Protein AF-A0AAF3F8F1-F1 (afdb_monomer)

Radius of gyration: 18.0 Å; Cα contacts (8 Å, |Δi|>4): 181; chains: 1; bounding box: 41×36×43 Å

Mean predicted aligned error: 8.94 Å

Nearest PDB structures (foldseek):
  3rjw-assembly1_A  TM=7.325E-01  e=6.033E-05  Homo sapiens
  7xuc-assembly1_B  TM=7.522E-01  e=8.946E-05  Homo sapiens
  3mo5-assembly3_C  TM=7.129E-01  e=6.415E-04  Homo sapiens
  2rfi-assembly3_B  TM=7.526E-01  e=2.386E-03  Homo sapiens
  1peg-assembly1_A  TM=6.687E-01  e=2.386E-03  Neurospora crassa

Structure (mmCIF, N/CA/C/O backbone):
data_AF-A0AAF3F8F1-F1
#
_entry.id   AF-A0AAF3F8F1-F1
#
loop_
_atom_site.group_PDB
_atom_site.id
_atom_site.type_symbol
_atom_site.label_atom_id
_atom_site.label_alt_id
_atom_site.label_comp_id
_atom_site.label_asym_id
_atom_site.label_entity_id
_atom_site.label_seq_id
_atom_site.pdbx_PDB_ins_code
_atom_site.Cartn_x
_atom_site.Cartn_y
_atom_site.Cartn_z
_atom_site.occupancy
_atom_site.B_iso_or_equiv
_atom_site.auth_seq_id
_atom_site.auth_comp_id
_atom_site.auth_asym_id
_atom_site.auth_atom_id
_atom_site.pdbx_PDB_model_num
ATOM 1 N N . MET A 1 1 ? -18.507 6.509 15.376 1.00 67.44 1 MET A N 1
ATOM 2 C CA . MET A 1 1 ? -17.237 6.345 14.633 1.00 67.44 1 MET A CA 1
ATOM 3 C C . MET A 1 1 ? -16.384 7.571 14.920 1.00 67.44 1 MET A C 1
ATOM 5 O O . MET A 1 1 ? -16.947 8.660 14.851 1.00 67.44 1 MET A O 1
ATOM 9 N N . PRO A 1 2 ? -15.108 7.429 15.323 1.00 72.50 2 PRO A N 1
ATOM 10 C CA . PRO A 1 2 ? -14.239 8.577 15.580 1.00 72.50 2 PRO A CA 1
ATOM 11 C C . PRO A 1 2 ? -14.180 9.491 14.356 1.00 72.50 2 PRO A C 1
ATOM 13 O O . PRO A 1 2 ? -14.241 9.014 13.222 1.00 72.50 2 PRO A O 1
ATOM 16 N N . ARG A 1 3 ? -14.075 10.802 14.577 1.00 87.88 3 ARG A N 1
ATOM 17 C CA . ARG A 1 3 ? -13.963 11.770 13.486 1.00 87.88 3 ARG A CA 1
ATOM 18 C C . ARG A 1 3 ? -12.513 11.770 13.008 1.00 87.88 3 ARG A C 1
ATOM 20 O O . ARG A 1 3 ? -11.642 12.292 13.689 1.00 87.88 3 ARG A O 1
ATOM 27 N N . PHE A 1 4 ? -12.256 11.160 11.859 1.00 87.50 4 PHE A N 1
ATOM 28 C CA . PHE A 1 4 ? -10.944 11.172 11.216 1.00 87.50 4 PHE A CA 1
ATOM 29 C C . PHE A 1 4 ? -11.071 11.636 9.769 1.00 87.50 4 PHE A C 1
ATOM 31 O O . PHE A 1 4 ? -12.128 11.518 9.146 1.00 87.50 4 PHE A O 1
ATOM 38 N N . LYS A 1 5 ? -9.976 12.163 9.223 1.00 91.06 5 LYS A N 1
ATOM 39 C CA . LYS A 1 5 ? -9.876 12.498 7.805 1.00 91.06 5 LYS A CA 1
ATOM 40 C C . LYS A 1 5 ? -9.358 11.278 7.054 1.00 91.06 5 LYS A C 1
ATOM 42 O O . LYS A 1 5 ? -8.274 10.789 7.356 1.00 91.06 5 LYS A O 1
ATOM 47 N N . TYR A 1 6 ? -10.122 10.791 6.080 1.00 90.06 6 TYR A N 1
ATOM 48 C CA . TYR A 1 6 ? -9.657 9.706 5.223 1.00 90.06 6 TYR A CA 1
ATOM 49 C C . TYR A 1 6 ? -8.547 10.215 4.299 1.00 90.06 6 TYR A C 1
ATOM 51 O O . TYR A 1 6 ? -8.734 11.192 3.571 1.00 90.06 6 TYR A O 1
ATOM 59 N N . ILE A 1 7 ? -7.393 9.557 4.349 1.00 92.81 7 ILE A N 1
ATOM 60 C CA . ILE A 1 7 ? -6.240 9.831 3.493 1.00 92.81 7 ILE A CA 1
ATOM 61 C C . ILE A 1 7 ? -5.815 8.540 2.800 1.00 92.81 7 ILE A C 1
ATOM 63 O O . I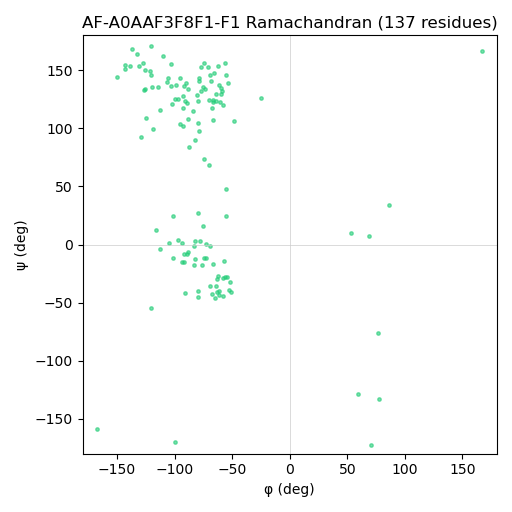LE A 1 7 ? -6.005 7.448 3.329 1.00 92.81 7 ILE A O 1
ATOM 67 N N . THR A 1 8 ? -5.257 8.670 1.600 1.00 89.38 8 THR A N 1
ATOM 68 C CA . THR A 1 8 ? -4.818 7.539 0.764 1.00 89.38 8 THR A CA 1
ATOM 69 C C . THR A 1 8 ? -3.305 7.471 0.595 1.00 89.38 8 THR A C 1
ATOM 71 O O . THR A 1 8 ? -2.811 6.541 -0.031 1.00 89.38 8 THR A O 1
ATOM 74 N N . LYS A 1 9 ? -2.577 8.453 1.137 1.00 89.69 9 LYS A N 1
ATOM 75 C CA . LYS A 1 9 ? -1.116 8.550 1.117 1.00 89.69 9 LYS A CA 1
ATOM 76 C C . LYS A 1 9 ? -0.632 9.136 2.437 1.00 89.69 9 LYS A C 1
ATOM 78 O O . LYS A 1 9 ? -1.345 9.934 3.051 1.00 89.69 9 LYS A O 1
ATOM 83 N N . ASN A 1 10 ? 0.582 8.768 2.831 1.00 89.88 10 ASN A N 1
ATOM 84 C CA . ASN A 1 10 ? 1.248 9.344 3.992 1.00 89.88 10 ASN A CA 1
ATOM 85 C C . ASN A 1 10 ? 1.429 10.864 3.841 1.00 89.88 10 ASN A C 1
ATOM 87 O O . ASN A 1 10 ? 1.826 11.364 2.785 1.00 89.88 10 ASN A O 1
ATOM 91 N N . ARG A 1 11 ? 1.121 11.607 4.908 1.00 90.38 11 ARG A N 1
ATOM 92 C CA . ARG A 1 11 ? 1.426 13.038 5.013 1.00 90.38 11 ARG A CA 1
ATOM 93 C C . ARG A 1 11 ? 2.721 13.176 5.793 1.00 90.38 11 ARG A C 1
ATOM 95 O O . ARG A 1 11 ? 2.834 12.666 6.899 1.00 90.38 11 ARG A O 1
ATOM 102 N N . HIS A 1 12 ? 3.694 13.857 5.215 1.00 87.06 12 HIS A N 1
ATOM 103 C CA . HIS A 1 12 ? 5.005 14.041 5.825 1.00 87.06 12 HIS A CA 1
ATOM 104 C C . HIS A 1 12 ? 5.132 15.471 6.347 1.00 87.06 12 HIS A C 1
ATOM 106 O O . HIS A 1 12 ? 4.661 16.400 5.685 1.00 87.06 12 HIS A O 1
ATOM 112 N N . SER A 1 13 ? 5.792 15.658 7.494 1.00 84.75 13 SER A N 1
ATOM 113 C CA . SER A 1 13 ? 6.227 16.996 7.911 1.00 84.75 13 SER A CA 1
ATOM 114 C C . SER A 1 13 ? 7.227 17.567 6.898 1.00 84.75 13 SER A C 1
ATOM 116 O O . SER A 1 13 ? 7.923 16.813 6.211 1.00 84.75 13 SER A O 1
ATOM 118 N N . GLU A 1 14 ? 7.325 18.894 6.786 1.00 83.19 14 GLU A N 1
ATOM 119 C CA . GLU A 1 14 ? 8.275 19.546 5.864 1.00 83.19 14 GLU A CA 1
ATOM 120 C C . GLU A 1 14 ? 9.706 19.035 6.062 1.00 83.19 14 GLU A C 1
ATOM 122 O O . GLU A 1 14 ? 10.458 18.783 5.120 1.00 83.19 14 GLU A O 1
ATOM 127 N N . ASP A 1 15 ? 10.049 18.822 7.321 1.00 79.62 15 ASP A N 1
ATOM 128 C CA . ASP A 1 15 ? 11.321 18.306 7.772 1.00 79.62 15 ASP A CA 1
ATOM 129 C C . ASP A 1 15 ? 11.545 16.841 7.372 1.00 79.62 15 ASP A C 1
ATOM 131 O O . ASP A 1 15 ? 12.617 16.496 6.865 1.00 79.62 15 ASP A O 1
ATOM 135 N N . ALA A 1 16 ? 10.529 15.981 7.492 1.00 79.44 16 ALA A N 1
ATOM 136 C CA . ALA A 1 16 ? 10.590 14.622 6.957 1.00 79.44 16 ALA A CA 1
ATOM 137 C C . ALA A 1 16 ? 10.768 14.622 5.426 1.00 79.44 16 ALA A C 1
ATOM 139 O O . ALA A 1 16 ? 11.584 13.861 4.902 1.00 79.44 16 ALA A O 1
ATOM 140 N N . VAL A 1 17 ? 10.087 15.520 4.702 1.00 81.12 17 VAL A N 1
ATOM 141 C CA . VAL A 1 17 ? 10.231 15.655 3.241 1.00 81.12 17 VAL A CA 1
ATOM 142 C C . VAL A 1 17 ? 11.658 16.042 2.849 1.00 81.12 17 VAL A C 1
ATOM 144 O O . VAL A 1 17 ? 12.202 15.460 1.907 1.00 81.12 17 VAL A O 1
ATOM 147 N N . LYS A 1 18 ? 12.289 16.991 3.557 1.00 79.44 18 LYS A N 1
ATOM 148 C CA . LYS A 1 18 ? 13.692 17.380 3.312 1.00 79.44 18 LYS A CA 1
ATOM 149 C C . LYS A 1 18 ? 14.635 16.181 3.451 1.00 79.44 18 LYS A C 1
ATOM 151 O O . LYS A 1 18 ? 15.478 15.972 2.586 1.00 79.44 18 LYS A O 1
ATOM 156 N N . THR A 1 19 ? 14.455 15.357 4.485 1.00 76.62 19 THR A N 1
ATOM 157 C CA . THR A 1 19 ? 15.259 14.138 4.681 1.00 76.62 19 THR A CA 1
ATOM 158 C C . THR A 1 19 ? 15.027 13.112 3.573 1.00 76.62 19 THR A C 1
ATOM 160 O O . THR A 1 19 ? 15.990 12.594 3.017 1.00 76.62 19 THR A O 1
ATOM 163 N N . LEU A 1 20 ? 13.770 12.843 3.209 1.00 73.50 20 LEU A N 1
ATOM 164 C CA . LEU A 1 20 ? 13.433 11.848 2.184 1.00 73.50 20 LEU A CA 1
ATOM 165 C C . LEU A 1 20 ? 13.967 12.226 0.796 1.00 73.50 20 LEU A C 1
AT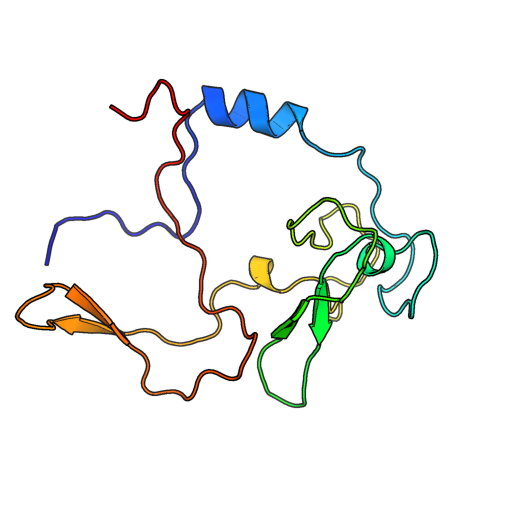OM 167 O O . LEU A 1 20 ? 14.407 11.356 0.049 1.00 73.50 20 LEU A O 1
ATOM 171 N N . LYS A 1 21 ? 13.979 13.520 0.452 1.00 68.56 21 LYS A N 1
ATOM 172 C CA . LYS A 1 21 ? 14.540 13.996 -0.822 1.00 68.56 21 LYS A CA 1
ATOM 173 C C . LYS A 1 21 ? 16.041 13.719 -0.951 1.00 68.56 21 LYS A C 1
ATOM 175 O O . LYS A 1 21 ? 16.489 13.476 -2.065 1.00 68.56 21 LYS A O 1
ATOM 180 N N . ASN A 1 22 ? 16.773 13.691 0.162 1.00 62.81 22 ASN A N 1
ATOM 181 C CA . ASN A 1 22 ? 18.213 13.415 0.186 1.00 62.81 22 ASN A CA 1
ATOM 182 C C . ASN A 1 22 ? 18.543 11.913 0.146 1.00 62.81 22 ASN A C 1
ATOM 184 O O . ASN A 1 22 ? 19.698 11.555 -0.050 1.00 62.81 22 ASN A O 1
ATOM 188 N N . ILE A 1 23 ? 17.548 11.038 0.344 1.00 59.97 23 ILE A N 1
ATOM 189 C CA . ILE A 1 23 ? 17.718 9.576 0.351 1.00 59.97 23 ILE A CA 1
ATOM 190 C C . ILE A 1 23 ? 17.484 8.971 -1.032 1.00 59.97 23 ILE A C 1
ATOM 192 O O . ILE A 1 23 ? 17.762 7.787 -1.181 1.00 59.97 23 ILE A O 1
ATOM 196 N N . ARG A 1 24 ? 16.998 9.732 -2.035 1.00 56.50 24 ARG A N 1
ATOM 197 C CA . ARG A 1 24 ? 16.776 9.201 -3.393 1.00 56.50 24 ARG A CA 1
ATOM 198 C C . ARG A 1 24 ? 18.037 8.451 -3.826 1.00 56.50 24 ARG A C 1
ATOM 200 O O . ARG A 1 24 ? 19.054 9.099 -4.077 1.00 56.50 24 ARG A O 1
ATOM 207 N N . PRO A 1 25 ? 18.011 7.106 -3.855 1.00 52.84 25 PRO A N 1
ATOM 208 C CA . PRO A 1 25 ? 19.141 6.359 -4.362 1.00 52.84 25 PRO A CA 1
ATOM 209 C C . PRO A 1 25 ? 19.313 6.848 -5.793 1.00 52.84 25 PRO A C 1
ATOM 211 O O . PRO A 1 25 ? 18.291 6.969 -6.473 1.00 52.84 25 PRO A O 1
ATOM 214 N N . ASN A 1 26 ? 20.547 7.191 -6.193 1.00 52.00 26 ASN A N 1
ATOM 215 C CA . ASN A 1 26 ? 20.914 7.586 -7.561 1.00 52.00 26 ASN A CA 1
ATOM 216 C C . ASN A 1 26 ? 19.926 6.989 -8.561 1.00 52.00 26 ASN A C 1
ATOM 218 O O . ASN A 1 26 ? 19.748 5.775 -8.489 1.00 52.00 26 ASN A O 1
ATOM 222 N N . ASP A 1 27 ? 19.313 7.822 -9.415 1.00 55.25 27 ASP A N 1
ATOM 223 C CA . ASP A 1 27 ? 18.195 7.570 -10.350 1.00 55.25 27 ASP A CA 1
ATOM 224 C C . ASP A 1 27 ? 18.426 6.408 -11.358 1.00 55.25 27 ASP A C 1
ATOM 226 O O . ASP A 1 27 ? 18.216 6.508 -12.567 1.00 55.25 27 ASP A O 1
ATOM 230 N N . LEU A 1 28 ? 18.882 5.263 -10.865 1.00 59.69 28 LEU A N 1
ATOM 231 C CA . LEU A 1 28 ? 19.239 4.040 -11.553 1.00 59.69 28 LEU A CA 1
ATOM 232 C C . LEU A 1 28 ? 17.968 3.210 -11.673 1.00 59.69 28 LEU A C 1
ATOM 234 O O . LEU A 1 28 ? 17.665 2.333 -10.864 1.00 59.69 28 LEU A O 1
ATOM 238 N N . GLY A 1 29 ? 17.192 3.514 -12.706 1.00 66.69 29 GLY A N 1
ATOM 239 C CA . GLY A 1 29 ? 16.137 2.628 -13.167 1.00 66.69 29 GLY A CA 1
ATOM 240 C C . GLY A 1 29 ? 16.694 1.451 -13.965 1.00 66.69 29 GLY A C 1
ATOM 241 O O . GLY A 1 29 ? 17.740 1.540 -14.611 1.00 66.69 29 GLY A O 1
ATOM 242 N N . CYS A 1 30 ? 15.984 0.324 -13.969 1.00 71.81 30 CYS A N 1
ATOM 243 C CA . CYS A 1 30 ? 16.364 -0.792 -14.829 1.00 71.81 30 CYS A CA 1
ATOM 244 C C . CYS A 1 30 ? 16.147 -0.451 -16.316 1.00 71.81 30 CY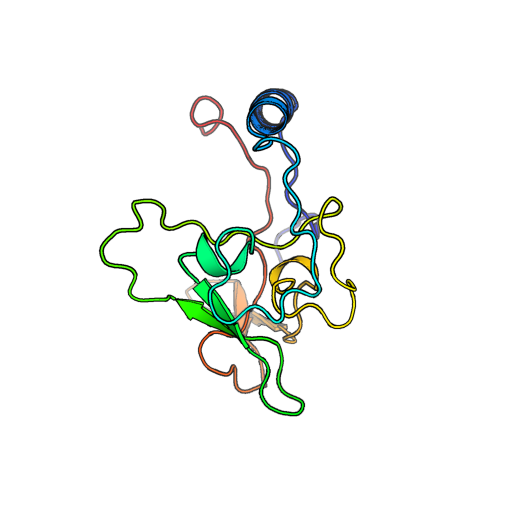S A C 1
ATOM 246 O O . CYS A 1 30 ? 15.129 0.128 -16.703 1.00 71.81 30 CYS A O 1
ATOM 248 N N . ASN A 1 31 ? 17.084 -0.881 -17.165 1.00 65.50 31 ASN A N 1
ATOM 249 C CA . ASN A 1 31 ? 17.086 -0.585 -18.604 1.00 65.50 31 ASN A CA 1
ATOM 250 C C . ASN A 1 31 ? 16.308 -1.588 -19.482 1.00 65.50 31 ASN A C 1
ATOM 252 O O . ASN A 1 31 ? 16.176 -1.356 -20.680 1.00 65.50 31 ASN A O 1
ATOM 256 N N . LYS A 1 32 ? 15.812 -2.704 -18.929 1.00 59.59 32 LYS A N 1
ATOM 257 C CA . LYS A 1 32 ? 15.041 -3.736 -19.655 1.00 59.59 32 LYS A CA 1
ATOM 258 C C . LYS A 1 32 ? 13.778 -4.124 -18.885 1.00 59.59 32 LYS A C 1
ATOM 260 O O . LYS A 1 32 ? 13.695 -3.846 -17.693 1.00 59.59 32 LYS A O 1
ATOM 265 N N . ALA A 1 33 ? 12.843 -4.780 -19.579 1.00 57.00 33 ALA A N 1
ATOM 266 C CA . ALA A 1 33 ? 11.455 -5.113 -19.224 1.00 57.00 33 ALA A CA 1
ATOM 267 C C . ALA A 1 33 ? 11.192 -5.900 -17.910 1.00 57.00 33 ALA A C 1
ATOM 269 O O . ALA A 1 33 ? 10.175 -6.568 -17.797 1.00 57.00 33 ALA A O 1
ATOM 270 N N . CYS A 1 34 ? 12.061 -5.848 -16.896 1.00 58.88 34 CYS A N 1
ATOM 271 C CA . CYS A 1 34 ? 11.915 -6.518 -15.592 1.00 58.88 34 CYS A CA 1
ATOM 272 C C . CYS A 1 34 ? 11.650 -8.035 -15.635 1.00 58.88 34 CYS A C 1
ATOM 274 O O . CYS A 1 34 ? 11.407 -8.640 -14.594 1.00 58.88 34 CYS A O 1
ATOM 276 N N . GLU A 1 35 ? 11.763 -8.677 -16.798 1.00 56.38 35 GLU A N 1
ATOM 277 C CA . GLU A 1 35 ? 11.669 -10.133 -16.972 1.00 56.38 35 GLU A CA 1
ATOM 278 C C . GLU A 1 35 ? 12.951 -10.865 -16.548 1.00 56.38 35 GLU A C 1
ATOM 280 O O . GLU A 1 35 ? 13.078 -12.082 -16.694 1.00 56.38 35 GLU A O 1
ATOM 285 N N . CYS A 1 36 ? 13.933 -10.124 -16.036 1.00 52.44 36 CYS A N 1
ATOM 286 C CA . CYS A 1 36 ? 15.272 -10.616 -15.789 1.00 52.44 36 CYS A CA 1
ATOM 287 C C . CYS A 1 36 ? 15.263 -11.672 -14.676 1.00 52.44 36 CYS A C 1
ATOM 289 O O . CYS A 1 36 ? 15.158 -11.354 -13.491 1.00 52.44 36 CYS A O 1
ATOM 291 N N . LYS A 1 37 ? 15.456 -12.936 -15.053 1.00 55.34 37 LYS A N 1
ATOM 292 C CA . LYS A 1 37 ? 15.841 -14.019 -14.141 1.00 55.34 37 LYS A CA 1
ATOM 293 C C . LYS A 1 37 ? 17.293 -13.808 -13.667 1.00 55.34 37 LYS A C 1
ATOM 295 O O . LYS A 1 37 ? 18.180 -14.540 -14.082 1.00 55.34 37 LYS A O 1
ATOM 300 N N . GLY A 1 38 ? 17.548 -12.777 -12.855 1.00 50.12 38 GLY A N 1
ATOM 301 C CA . GLY A 1 38 ? 18.851 -12.555 -12.207 1.00 50.12 38 GLY A CA 1
ATOM 302 C C . GLY A 1 38 ? 19.907 -11.786 -13.017 1.00 50.12 38 GLY A C 1
ATOM 303 O O . GLY A 1 38 ? 21.092 -12.067 -12.886 1.00 50.12 38 GLY A O 1
ATOM 304 N N . ALA A 1 39 ? 19.525 -10.814 -13.855 1.00 53.09 39 ALA A N 1
ATOM 305 C CA . ALA A 1 39 ? 20.512 -9.952 -14.526 1.00 53.09 39 ALA A CA 1
ATOM 306 C C . ALA A 1 39 ? 21.092 -8.904 -13.557 1.00 53.09 39 ALA A C 1
ATOM 308 O O . ALA A 1 39 ? 20.327 -8.247 -12.857 1.00 53.09 39 ALA A O 1
ATOM 309 N N . ILE A 1 40 ? 22.409 -8.685 -13.571 1.00 51.81 40 ILE A N 1
ATOM 310 C CA . ILE A 1 40 ? 23.148 -7.802 -12.639 1.00 51.81 40 ILE A CA 1
ATOM 311 C C . ILE A 1 40 ? 22.563 -6.375 -12.541 1.00 51.81 40 ILE A C 1
ATOM 313 O O . ILE A 1 40 ? 22.542 -5.800 -11.464 1.00 51.81 40 ILE A O 1
ATOM 317 N N . ASN A 1 41 ? 21.978 -5.841 -13.619 1.00 52.50 41 ASN A N 1
ATOM 318 C CA . ASN A 1 41 ? 21.399 -4.486 -13.662 1.00 52.50 41 ASN A CA 1
ATOM 319 C C . ASN A 1 41 ? 19.860 -4.463 -13.544 1.00 52.50 41 ASN A C 1
ATOM 321 O O . ASN A 1 41 ? 19.195 -3.565 -14.069 1.00 52.50 41 ASN A O 1
ATOM 325 N N . CYS A 1 42 ? 19.261 -5.493 -12.942 1.00 58.47 42 CYS A N 1
ATOM 326 C CA . CYS A 1 42 ? 17.822 -5.558 -12.707 1.00 58.47 42 CYS A CA 1
ATOM 327 C C . CYS A 1 42 ? 17.505 -5.259 -11.246 1.00 58.47 42 CYS A C 1
ATOM 329 O O . CYS A 1 42 ? 18.123 -5.834 -10.353 1.00 58.47 42 CYS A O 1
ATOM 331 N N . CYS A 1 43 ? 16.478 -4.439 -11.005 1.00 60.53 43 CYS A N 1
ATOM 332 C CA . CYS A 1 43 ? 15.971 -4.169 -9.662 1.00 60.53 43 CYS A CA 1
ATOM 333 C C . CYS A 1 43 ? 15.704 -5.494 -8.909 1.00 60.53 43 CYS A C 1
ATOM 335 O O . CYS A 1 43 ? 16.147 -5.648 -7.776 1.00 60.53 43 CYS A O 1
ATOM 337 N N . ALA A 1 44 ? 15.138 -6.506 -9.591 1.00 57.69 44 ALA A N 1
ATOM 338 C CA . ALA A 1 44 ? 14.885 -7.855 -9.060 1.00 57.69 44 ALA A CA 1
ATOM 339 C C . ALA A 1 44 ? 16.116 -8.573 -8.479 1.00 57.69 44 ALA A C 1
ATOM 341 O O . ALA A 1 44 ? 15.959 -9.395 -7.582 1.00 57.69 44 ALA A O 1
ATOM 342 N N . SER A 1 45 ? 17.319 -8.258 -8.957 1.00 54.38 45 SER A N 1
ATOM 343 C CA . SER A 1 45 ? 18.581 -8.869 -8.518 1.00 54.38 45 SER A CA 1
ATOM 344 C C . SER A 1 45 ? 19.148 -8.222 -7.251 1.00 54.38 45 SER A C 1
ATOM 346 O O . SER A 1 45 ? 19.972 -8.825 -6.573 1.00 54.38 45 SER A O 1
ATOM 348 N N . HIS A 1 46 ? 18.681 -7.015 -6.914 1.00 55.97 46 HIS A N 1
ATOM 349 C CA . HIS A 1 46 ? 19.017 -6.288 -5.686 1.00 55.97 46 HIS A CA 1
ATOM 350 C C . HIS A 1 46 ? 17.881 -6.314 -4.653 1.00 55.97 46 HIS A C 1
ATOM 352 O O . HIS A 1 46 ? 17.996 -5.711 -3.587 1.00 55.97 46 HIS A O 1
ATOM 358 N N . HIS A 1 47 ? 16.769 -6.991 -4.947 1.00 60.03 47 HIS A N 1
ATOM 359 C CA . HIS A 1 47 ? 15.639 -7.072 -4.034 1.00 60.03 47 HIS A CA 1
ATOM 360 C C . HIS A 1 47 ? 15.725 -8.298 -3.128 1.00 60.03 47 HIS A C 1
ATOM 362 O O . HIS A 1 47 ? 15.894 -9.425 -3.585 1.00 60.03 47 HIS A O 1
ATOM 368 N N . VAL A 1 48 ? 15.434 -8.095 -1.843 1.00 61.06 48 VAL A N 1
ATOM 369 C CA . VAL A 1 48 ? 15.081 -9.182 -0.916 1.00 61.06 48 VAL A CA 1
ATOM 370 C C . VAL A 1 48 ? 13.724 -9.810 -1.209 1.00 61.06 48 VAL A C 1
ATOM 372 O O . VAL A 1 48 ? 13.324 -10.739 -0.514 1.00 61.06 48 VAL A O 1
ATOM 375 N N . ALA A 1 49 ? 12.979 -9.332 -2.208 1.00 67.81 49 ALA A N 1
ATOM 376 C CA . ALA A 1 49 ? 11.677 -9.878 -2.549 1.00 67.81 49 ALA A CA 1
ATOM 377 C C . ALA A 1 49 ? 11.340 -9.745 -4.037 1.00 67.81 49 ALA A C 1
ATOM 379 O O . ALA A 1 49 ? 11.636 -8.737 -4.675 1.00 67.81 49 ALA A O 1
ATOM 380 N N . GLN A 1 50 ? 10.650 -10.752 -4.568 1.00 71.75 50 GLN A N 1
ATOM 381 C CA . GLN A 1 50 ? 10.178 -10.776 -5.946 1.00 71.75 50 GLN A CA 1
ATOM 382 C C . GLN A 1 50 ? 8.659 -10.888 -6.002 1.00 71.75 50 GLN A C 1
ATOM 384 O O . GLN A 1 50 ? 8.035 -11.701 -5.316 1.00 71.75 50 GLN A O 1
ATOM 389 N N . SER A 1 51 ? 8.077 -10.079 -6.872 1.00 78.06 51 SER A N 1
ATOM 390 C CA . SER A 1 51 ? 6.661 -10.107 -7.208 1.00 78.06 51 SER A CA 1
ATOM 391 C C . SER A 1 51 ? 6.319 -11.238 -8.188 1.00 78.06 51 SER A C 1
ATOM 393 O O . SER A 1 51 ? 7.074 -11.561 -9.109 1.00 78.06 51 SER A O 1
ATOM 395 N N . TYR A 1 52 ? 5.150 -11.848 -8.020 1.00 74.69 52 TYR A N 1
ATOM 396 C CA . TYR A 1 52 ? 4.612 -12.838 -8.947 1.00 74.69 52 TYR A CA 1
ATOM 397 C C . TYR A 1 52 ? 3.094 -12.693 -9.078 1.00 74.69 52 TYR A C 1
ATOM 399 O O . TYR A 1 52 ? 2.417 -12.209 -8.172 1.00 74.69 52 TYR A O 1
ATOM 407 N N . LYS A 1 53 ? 2.552 -13.121 -10.221 1.00 79.38 53 LYS A N 1
ATOM 408 C CA . LYS A 1 53 ? 1.113 -13.126 -10.502 1.00 79.38 53 LYS A CA 1
ATOM 409 C C . LYS A 1 53 ? 0.698 -14.527 -10.934 1.00 79.38 53 LYS A C 1
ATOM 411 O O . LYS A 1 53 ? 1.370 -15.136 -11.761 1.00 79.38 53 LYS A O 1
ATOM 416 N N . SER A 1 54 ? -0.393 -15.033 -10.363 1.00 80.44 54 SER A N 1
ATOM 417 C CA . SER A 1 54 ? -0.933 -16.364 -10.657 1.00 80.44 54 SER A CA 1
ATOM 418 C C . SER A 1 54 ? -2.344 -16.229 -11.220 1.00 80.44 54 SER A C 1
ATOM 420 O O . SER A 1 54 ? -3.303 -16.079 -10.461 1.00 80.44 54 SER A O 1
ATOM 422 N N . GLY A 1 55 ? -2.474 -16.299 -12.546 1.00 83.69 55 GLY A N 1
ATOM 423 C CA . GLY A 1 55 ? -3.756 -16.143 -13.236 1.00 83.69 55 GLY A CA 1
ATOM 424 C C . GLY A 1 55 ? -4.398 -14.782 -12.956 1.00 83.69 55 GLY A C 1
ATOM 425 O O . GLY A 1 55 ? -3.750 -13.741 -13.077 1.00 83.69 55 GLY A O 1
ATOM 426 N N . THR A 1 56 ? -5.665 -14.796 -12.545 1.00 82.19 56 THR A N 1
ATOM 427 C CA . THR A 1 56 ? -6.458 -13.594 -12.235 1.00 82.19 56 THR A CA 1
ATOM 428 C C . THR A 1 56 ? -6.234 -13.046 -10.822 1.00 82.19 56 THR A C 1
ATOM 430 O O . THR A 1 56 ? -6.820 -12.028 -10.464 1.00 82.19 56 THR A O 1
ATOM 433 N N . LYS A 1 57 ? -5.392 -13.689 -10.000 1.00 82.94 57 LYS A N 1
ATOM 434 C CA . LYS A 1 57 ? -5.124 -13.234 -8.627 1.00 82.94 57 LYS A CA 1
ATOM 435 C C . LYS A 1 57 ? -4.283 -11.946 -8.615 1.00 82.94 57 LYS A C 1
ATOM 437 O O . LYS A 1 57 ? -3.482 -11.739 -9.534 1.00 82.94 57 LYS A O 1
ATOM 442 N N . PRO A 1 58 ? -4.406 -11.115 -7.560 1.00 85.44 58 PRO A N 1
ATOM 443 C CA . PRO A 1 58 ? -3.530 -9.964 -7.356 1.00 85.44 58 PRO A CA 1
ATOM 444 C C . PRO A 1 58 ? -2.048 -10.357 -7.319 1.00 85.44 58 PRO A C 1
ATOM 446 O O . PRO A 1 58 ? -1.707 -11.501 -6.995 1.00 85.44 58 PRO A O 1
ATOM 449 N N . LYS A 1 59 ? -1.166 -9.397 -7.621 1.00 86.88 59 LYS A N 1
ATOM 450 C CA . LYS A 1 59 ? 0.283 -9.584 -7.486 1.00 86.88 59 LYS A CA 1
ATOM 451 C C . LYS A 1 59 ? 0.635 -9.875 -6.020 1.00 86.88 59 LYS A C 1
ATOM 453 O O . LYS A 1 59 ? 0.114 -9.247 -5.098 1.00 86.88 59 LYS A O 1
ATOM 458 N N . AL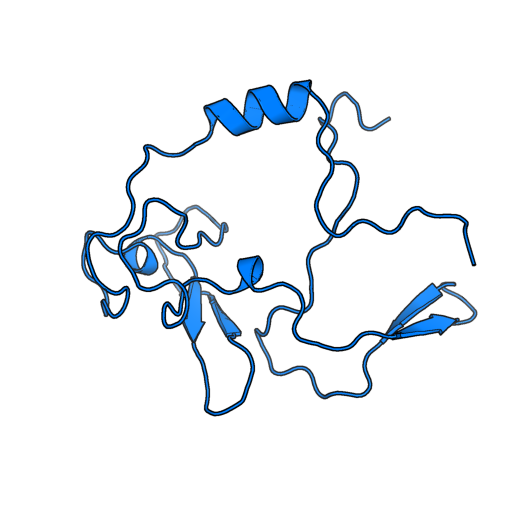A A 1 60 ? 1.519 -10.842 -5.811 1.00 86.50 60 ALA A N 1
ATOM 459 C CA . ALA A 1 60 ? 2.002 -11.260 -4.501 1.00 86.50 60 ALA A CA 1
ATOM 460 C C . ALA A 1 60 ? 3.523 -11.103 -4.418 1.00 86.50 60 ALA A C 1
ATOM 462 O O . ALA A 1 60 ? 4.214 -11.249 -5.423 1.00 86.50 60 ALA A O 1
ATOM 463 N N . ILE A 1 61 ? 4.050 -10.832 -3.224 1.00 84.50 61 ILE A N 1
ATOM 464 C CA . ILE A 1 61 ? 5.469 -10.537 -2.985 1.00 84.50 61 ILE A CA 1
ATOM 465 C C . ILE A 1 61 ? 6.103 -11.666 -2.175 1.00 84.50 61 ILE A C 1
ATOM 467 O O . ILE A 1 61 ? 5.754 -11.907 -1.024 1.00 84.50 61 ILE A O 1
ATOM 471 N N . ARG A 1 62 ? 7.068 -12.376 -2.752 1.00 79.50 62 ARG A N 1
ATOM 472 C CA . ARG A 1 62 ? 7.795 -13.446 -2.066 1.00 79.50 62 ARG A CA 1
ATOM 473 C C . ARG A 1 62 ? 9.166 -12.947 -1.628 1.00 79.50 62 ARG A C 1
ATOM 475 O O . ARG A 1 62 ? 9.964 -12.585 -2.489 1.00 79.50 62 ARG A O 1
ATOM 482 N N . LYS A 1 63 ? 9.457 -12.992 -0.321 1.00 74.88 63 LYS A N 1
ATOM 483 C CA . LYS A 1 63 ? 10.819 -12.786 0.196 1.00 74.88 63 LYS A CA 1
ATOM 484 C C . LYS A 1 63 ? 11.743 -13.853 -0.402 1.00 74.88 63 LYS A C 1
ATOM 486 O O . LYS A 1 63 ? 11.401 -15.037 -0.417 1.00 74.88 63 LYS A O 1
ATOM 491 N N . LEU A 1 64 ? 12.866 -13.423 -0.954 1.00 70.12 64 LEU A N 1
ATOM 492 C CA . LEU A 1 64 ? 13.929 -14.282 -1.444 1.00 70.12 64 LEU A CA 1
ATOM 493 C C . LEU A 1 64 ? 14.877 -14.563 -0.276 1.00 70.12 64 LEU A C 1
ATOM 495 O O . LEU A 1 64 ? 15.246 -13.650 0.461 1.00 70.12 64 LEU A O 1
ATOM 499 N N . ASN A 1 65 ? 15.262 -15.826 -0.100 1.00 59.97 65 ASN A N 1
ATOM 500 C CA . ASN A 1 65 ? 16.253 -16.233 0.895 1.00 59.97 65 ASN A CA 1
ATOM 501 C C . ASN A 1 65 ? 17.642 -15.818 0.398 1.00 59.97 65 ASN A C 1
ATOM 503 O O . ASN A 1 65 ? 18.400 -16.642 -0.104 1.00 59.97 65 ASN A O 1
ATOM 507 N N . SER A 1 66 ? 17.948 -14.527 0.453 1.00 56.66 66 SER A N 1
ATOM 508 C CA . SER A 1 66 ? 19.277 -14.027 0.130 1.00 56.66 66 SER A CA 1
ATOM 509 C C . SER A 1 66 ? 20.075 -13.944 1.424 1.00 56.66 66 SER A C 1
ATOM 511 O O . SER A 1 66 ? 19.888 -13.023 2.217 1.00 56.66 66 SER A O 1
ATOM 513 N N . ALA A 1 67 ? 20.952 -14.927 1.641 1.0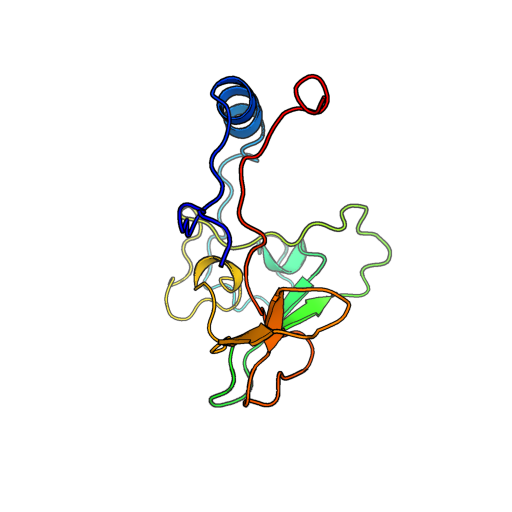0 54.56 67 ALA A N 1
ATOM 514 C CA . ALA A 1 67 ? 21.849 -14.996 2.798 1.00 54.56 67 ALA A CA 1
ATOM 515 C C . ALA A 1 67 ? 22.767 -13.760 2.940 1.00 54.56 67 ALA A C 1
ATOM 517 O O . ALA A 1 67 ? 23.329 -13.545 4.006 1.00 54.56 67 ALA A O 1
ATOM 518 N N . ASN A 1 68 ? 22.871 -12.932 1.891 1.00 51.41 68 ASN A N 1
ATOM 519 C CA . ASN A 1 68 ? 23.753 -11.764 1.817 1.00 51.41 68 ASN A CA 1
ATOM 520 C C . ASN A 1 68 ? 23.006 -10.424 1.699 1.00 51.41 68 ASN A C 1
ATOM 522 O O . ASN A 1 68 ? 23.614 -9.408 1.368 1.00 51.41 68 ASN A O 1
ATOM 526 N N . SER A 1 69 ? 21.693 -10.387 1.932 1.00 50.78 69 SER A N 1
ATOM 527 C CA . SER A 1 69 ? 20.951 -9.129 1.877 1.00 50.78 69 SER A CA 1
ATOM 528 C C . SER A 1 69 ? 20.818 -8.508 3.264 1.00 50.78 69 SER A C 1
ATOM 530 O O . SER A 1 69 ? 19.981 -8.914 4.059 1.00 50.78 69 SER A O 1
ATOM 532 N N . SER A 1 70 ? 21.619 -7.476 3.528 1.00 53.25 70 SER A N 1
ATOM 533 C CA . SER A 1 70 ? 21.593 -6.682 4.766 1.00 53.25 70 SER A CA 1
ATOM 534 C C . SER A 1 70 ? 20.390 -5.735 4.891 1.00 53.25 70 SER A C 1
ATOM 536 O O . SER A 1 70 ? 20.288 -4.996 5.866 1.00 53.25 70 SER A O 1
ATOM 538 N N . CYS A 1 71 ? 19.491 -5.715 3.903 1.00 55.44 71 CYS A N 1
ATOM 539 C CA . CYS A 1 71 ? 18.405 -4.747 3.806 1.00 55.44 71 CYS A CA 1
ATOM 540 C C . CYS A 1 71 ? 17.054 -5.461 3.700 1.00 55.44 71 CYS A C 1
ATOM 542 O O . CYS A 1 71 ? 16.731 -6.023 2.657 1.00 55.44 71 CYS A O 1
ATOM 544 N N . ASP A 1 72 ? 16.240 -5.397 4.755 1.00 69.19 72 ASP A N 1
ATOM 545 C CA . ASP A 1 72 ? 14.874 -5.947 4.796 1.00 69.19 72 ASP A CA 1
ATOM 546 C C . ASP A 1 72 ? 13.841 -5.101 4.017 1.00 69.19 72 ASP A C 1
ATOM 548 O O . ASP A 1 72 ? 12.629 -5.262 4.178 1.00 69.19 72 ASP A O 1
ATOM 552 N N . VAL A 1 73 ? 14.300 -4.196 3.149 1.00 73.19 73 VAL A N 1
ATOM 553 C CA . VAL A 1 73 ? 13.444 -3.271 2.401 1.00 73.19 73 VAL A CA 1
ATOM 554 C C . VAL A 1 73 ? 13.080 -3.851 1.038 1.00 73.19 73 VAL A C 1
ATOM 556 O O . VAL A 1 73 ? 13.935 -4.224 0.234 1.00 73.19 73 VAL A O 1
ATOM 559 N N . VAL A 1 74 ? 11.782 -3.873 0.743 1.00 76.19 74 VAL A N 1
ATOM 560 C CA . VAL A 1 74 ? 11.281 -4.143 -0.607 1.00 76.19 74 VAL A CA 1
ATOM 561 C C . VAL A 1 74 ? 11.401 -2.866 -1.430 1.00 76.19 74 VAL A C 1
ATOM 563 O O . VAL A 1 74 ? 10.850 -1.835 -1.058 1.00 76.19 74 VAL A O 1
ATOM 566 N N . VAL A 1 75 ? 12.105 -2.941 -2.556 1.00 76.56 75 VAL A N 1
ATOM 567 C CA . VAL A 1 75 ? 12.224 -1.830 -3.506 1.00 76.56 75 VAL A CA 1
ATOM 568 C C . VAL A 1 75 ? 11.383 -2.157 -4.746 1.00 7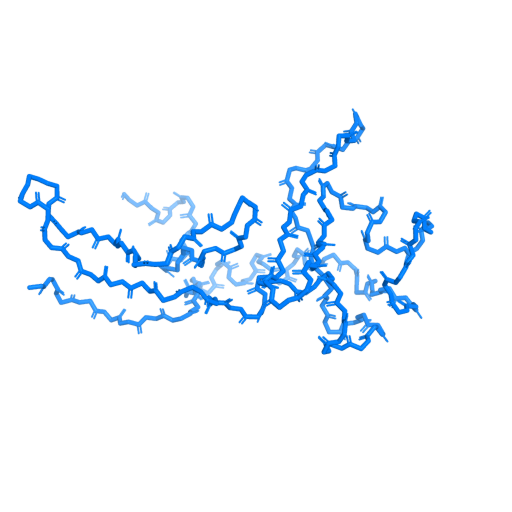6.56 75 VAL A C 1
ATOM 570 O O . VAL A 1 75 ? 11.317 -3.307 -5.185 1.00 76.56 75 VAL A O 1
ATOM 573 N N . GLU A 1 76 ? 10.698 -1.153 -5.286 1.00 80.19 76 GLU A N 1
ATOM 574 C CA . GLU A 1 76 ? 9.872 -1.277 -6.491 1.00 80.19 76 GLU A CA 1
ATOM 575 C C . GLU A 1 76 ? 10.486 -0.536 -7.675 1.00 80.19 76 GLU A C 1
ATOM 577 O O . GLU A 1 76 ? 11.319 0.357 -7.514 1.00 80.19 76 GLU A O 1
ATOM 582 N N . CYS A 1 77 ? 10.029 -0.873 -8.880 1.00 81.12 77 CYS A N 1
ATOM 583 C CA . CYS A 1 77 ? 10.321 -0.058 -10.048 1.00 81.12 77 CYS A CA 1
ATOM 584 C C . CYS A 1 77 ? 9.621 1.302 -9.929 1.00 81.12 77 CYS A C 1
ATOM 586 O O . CYS A 1 77 ? 8.400 1.377 -9.775 1.00 81.12 77 CYS A O 1
ATOM 588 N N . GLY A 1 78 ? 10.414 2.369 -10.026 1.00 80.81 78 GLY A N 1
ATOM 589 C CA . GLY A 1 78 ? 9.959 3.760 -10.059 1.00 80.81 78 GLY A CA 1
ATOM 590 C C . GLY A 1 78 ? 9.905 4.333 -11.477 1.00 80.81 78 GLY A C 1
ATOM 591 O O . GLY A 1 78 ? 10.049 3.615 -12.465 1.00 80.81 78 GLY A O 1
ATOM 592 N N . GLU A 1 79 ? 9.700 5.639 -11.594 1.00 81.81 79 GLU A N 1
ATOM 593 C CA . GLU A 1 79 ? 9.547 6.352 -12.877 1.00 81.81 79 GLU A CA 1
ATOM 594 C C . GLU A 1 79 ? 10.793 6.280 -13.776 1.00 81.81 79 GLU A C 1
ATOM 596 O O . GLU A 1 79 ? 10.672 6.270 -14.995 1.00 81.81 79 GLU A O 1
ATOM 601 N N . HIS A 1 80 ? 11.985 6.129 -13.196 1.00 80.44 80 HIS A N 1
ATOM 602 C CA . HIS A 1 80 ? 13.234 5.994 -13.954 1.00 80.44 80 HIS A CA 1
ATOM 603 C C . HIS A 1 80 ? 13.413 4.614 -14.613 1.00 80.44 80 HIS A C 1
ATOM 605 O O . HIS A 1 80 ? 14.308 4.427 -15.437 1.00 80.44 80 HIS A O 1
ATOM 611 N N . CYS A 1 81 ? 12.590 3.620 -14.257 1.00 79.88 81 CYS A N 1
ATOM 612 C CA . CYS A 1 81 ? 12.646 2.291 -14.866 1.00 79.88 81 CYS A CA 1
ATOM 613 C C . CYS A 1 81 ? 11.990 2.296 -16.251 1.00 79.88 81 CYS A C 1
ATOM 615 O O . CYS A 1 81 ? 10.848 2.719 -16.394 1.00 79.88 81 CYS A O 1
ATOM 617 N N . LYS A 1 82 ? 12.665 1.715 -17.250 1.00 80.12 82 LYS A N 1
ATOM 618 C CA . LYS A 1 82 ? 12.163 1.614 -18.636 1.00 80.12 82 LYS A CA 1
ATOM 619 C C . LYS A 1 82 ? 11.194 0.448 -18.872 1.00 80.12 82 LYS A C 1
ATOM 621 O O . LYS A 1 82 ? 10.810 0.182 -20.006 1.00 80.12 82 LYS A O 1
ATOM 626 N N . CYS A 1 83 ? 10.844 -0.303 -17.830 1.00 80.38 83 CYS A N 1
ATOM 627 C CA . CYS A 1 83 ? 9.841 -1.358 -17.925 1.00 80.38 83 CYS A CA 1
ATOM 628 C C . CYS A 1 83 ? 8.445 -0.766 -18.148 1.00 80.38 83 CYS A C 1
ATOM 630 O O . CYS A 1 83 ? 8.115 0.265 -17.560 1.00 80.38 83 CYS A O 1
ATOM 632 N N . ASP A 1 84 ? 7.606 -1.464 -18.909 1.00 82.69 84 ASP A N 1
ATOM 633 C CA . ASP A 1 84 ? 6.199 -1.098 -19.063 1.00 82.69 84 ASP A CA 1
ATOM 634 C C . ASP A 1 84 ? 5.497 -1.077 -17.684 1.00 82.69 84 ASP A C 1
ATOM 636 O O . ASP A 1 84 ? 5.474 -2.103 -16.995 1.00 82.69 84 ASP A O 1
ATOM 640 N N . PRO A 1 85 ? 4.937 0.069 -17.246 1.00 83.00 85 PRO A N 1
ATOM 641 C CA . PRO A 1 85 ? 4.271 0.189 -15.952 1.00 83.00 85 PRO A CA 1
ATOM 642 C C . PRO A 1 85 ? 3.096 -0.773 -15.749 1.00 83.00 85 PRO A C 1
ATOM 644 O O . PRO A 1 85 ? 2.832 -1.159 -14.612 1.00 83.00 85 PRO A O 1
ATOM 647 N N . ILE A 1 86 ? 2.413 -1.177 -16.825 1.00 81.12 86 ILE A N 1
ATOM 648 C CA . ILE A 1 86 ? 1.219 -2.029 -16.767 1.00 81.12 86 ILE A CA 1
ATOM 649 C C . ILE A 1 86 ? 1.621 -3.494 -16.571 1.00 81.12 86 ILE A C 1
ATOM 651 O O . ILE A 1 86 ? 1.060 -4.208 -15.734 1.00 81.12 86 ILE A O 1
ATOM 655 N N . THR A 1 87 ? 2.614 -3.957 -17.329 1.00 79.75 87 THR A N 1
ATOM 656 C CA . THR A 1 87 ? 3.041 -5.364 -17.317 1.00 79.75 87 THR A CA 1
ATOM 657 C C . THR A 1 87 ? 4.164 -5.654 -16.318 1.00 79.75 87 THR A C 1
ATOM 659 O O . THR A 1 87 ? 4.373 -6.817 -15.953 1.00 79.75 87 THR A O 1
ATOM 662 N N . CYS A 1 88 ? 4.851 -4.628 -15.797 1.00 80.38 88 CYS A N 1
ATOM 663 C CA . CYS A 1 88 ? 5.936 -4.802 -14.835 1.00 80.38 88 CYS A CA 1
ATOM 664 C C . CYS A 1 88 ? 5.451 -5.487 -13.554 1.00 80.38 88 CYS A C 1
ATOM 666 O O . CYS A 1 88 ? 4.567 -5.011 -12.839 1.00 80.38 88 CYS A O 1
ATOM 668 N N . ARG A 1 89 ? 6.077 -6.618 -13.220 1.00 78.56 89 ARG A N 1
ATOM 669 C CA . ARG A 1 89 ? 5.747 -7.365 -12.002 1.00 78.56 89 ARG A CA 1
ATOM 670 C C . ARG A 1 89 ? 6.183 -6.604 -10.752 1.00 78.56 89 ARG A C 1
ATOM 672 O O . ARG A 1 89 ? 5.442 -6.597 -9.777 1.00 78.56 89 ARG A O 1
ATOM 679 N N . GLN A 1 90 ? 7.307 -5.888 -10.813 1.00 79.81 90 GLN A N 1
ATOM 680 C CA . GLN A 1 90 ? 7.942 -5.193 -9.684 1.00 79.81 90 GLN A CA 1
ATOM 681 C C . GLN A 1 90 ? 7.291 -3.841 -9.327 1.00 79.81 90 GLN A C 1
ATOM 683 O O . GLN A 1 90 ? 7.943 -2.940 -8.805 1.00 79.81 90 GLN A O 1
ATOM 688 N N . ARG A 1 91 ? 5.997 -3.713 -9.628 1.00 84.88 91 ARG A N 1
ATOM 689 C CA . ARG A 1 91 ? 5.108 -2.606 -9.275 1.00 84.88 91 ARG A CA 1
ATOM 690 C C . ARG A 1 91 ? 3.864 -3.227 -8.633 1.00 84.88 91 ARG A C 1
ATOM 692 O O . ARG A 1 91 ? 2.980 -3.683 -9.353 1.00 84.88 91 ARG A O 1
ATOM 699 N N . VAL A 1 92 ? 3.850 -3.356 -7.307 1.00 86.56 92 VAL A N 1
ATOM 700 C CA . VAL A 1 92 ? 2.791 -4.015 -6.521 1.00 86.56 92 VAL A CA 1
ATOM 701 C C . VAL A 1 92 ? 2.171 -3.040 -5.521 1.00 86.56 92 VAL A C 1
ATOM 703 O O . VAL A 1 92 ? 0.963 -2.840 -5.546 1.00 86.56 92 VAL A O 1
ATOM 706 N N . LEU A 1 93 ? 2.973 -2.405 -4.662 1.00 87.50 93 LEU A N 1
ATOM 707 C CA . LEU A 1 93 ? 2.508 -1.442 -3.658 1.00 87.50 93 LEU A CA 1
ATOM 708 C C . LEU A 1 93 ? 1.885 -0.214 -4.330 1.00 87.50 93 LEU A C 1
ATOM 710 O O . LEU A 1 93 ? 0.833 0.260 -3.905 1.00 87.50 93 LEU A O 1
ATOM 714 N N . GLN A 1 94 ? 2.498 0.266 -5.415 1.00 87.69 94 GLN A N 1
ATOM 715 C CA . GLN A 1 94 ? 1.994 1.415 -6.175 1.00 87.69 94 GLN A CA 1
ATOM 716 C C . GLN A 1 94 ? 0.655 1.172 -6.894 1.00 87.69 94 GLN A C 1
ATOM 718 O O . GLN A 1 94 ? -0.009 2.138 -7.261 1.00 87.69 94 GLN A O 1
ATOM 723 N N . GLU A 1 95 ? 0.222 -0.084 -7.069 1.00 88.12 95 GLU A N 1
ATOM 724 C CA . GLU A 1 95 ? -1.127 -0.400 -7.575 1.00 88.12 95 GLU A CA 1
ATOM 725 C C . GLU A 1 95 ? -2.212 -0.118 -6.525 1.00 88.12 95 GLU A C 1
ATOM 727 O O . GLU A 1 95 ? -3.406 -0.129 -6.827 1.00 88.12 95 GLU A O 1
ATOM 732 N N . GLY A 1 96 ? -1.813 0.133 -5.277 1.00 89.25 96 GLY A N 1
ATOM 733 C CA . GLY A 1 96 ? -2.721 0.377 -4.173 1.00 89.25 96 GLY A CA 1
ATOM 734 C C . GLY A 1 96 ? -3.481 -0.875 -3.738 1.00 89.25 96 GLY A C 1
ATOM 735 O O . GLY A 1 96 ? -3.222 -2.008 -4.151 1.00 89.25 96 GLY A O 1
ATOM 736 N N . ARG A 1 97 ? -4.438 -0.670 -2.831 1.00 91.00 97 ARG A N 1
ATOM 737 C CA . ARG A 1 97 ? -5.222 -1.755 -2.238 1.00 91.00 97 ARG A CA 1
ATOM 738 C C . ARG A 1 97 ? -6.135 -2.413 -3.277 1.00 91.00 97 ARG A C 1
ATOM 740 O O . ARG A 1 97 ? -7.097 -1.803 -3.729 1.00 91.00 97 ARG A O 1
ATOM 747 N N . GLN A 1 98 ? -5.895 -3.699 -3.530 1.00 90.62 98 GLN A N 1
ATOM 748 C CA . GLN A 1 98 ? -6.716 -4.540 -4.415 1.00 90.62 98 GLN A CA 1
ATOM 749 C C . GLN A 1 98 ? -7.805 -5.333 -3.668 1.00 90.62 98 GLN A C 1
ATOM 751 O O . GLN A 1 98 ? -8.717 -5.879 -4.282 1.00 90.62 98 GLN A O 1
ATOM 756 N N . ILE A 1 99 ? -7.715 -5.429 -2.335 1.00 91.38 99 ILE A N 1
ATOM 757 C CA . ILE A 1 99 ? -8.632 -6.227 -1.510 1.00 91.38 99 ILE A CA 1
ATOM 758 C C . ILE A 1 99 ? -9.700 -5.318 -0.882 1.00 91.38 99 ILE A C 1
ATOM 760 O O . ILE A 1 99 ? -9.348 -4.362 -0.182 1.00 91.38 99 ILE A O 1
ATOM 764 N N . PRO A 1 100 ? -11.004 -5.602 -1.060 1.00 93.12 100 PRO A N 1
ATOM 765 C CA . PRO A 1 100 ? -12.072 -4.881 -0.372 1.00 93.12 100 PRO A CA 1
ATOM 766 C C . PRO A 1 100 ? -12.008 -5.100 1.142 1.00 93.12 100 PRO A C 1
ATOM 768 O O . PRO A 1 100 ? -11.948 -6.241 1.605 1.00 93.12 100 PRO A O 1
ATOM 771 N N . LEU A 1 101 ? -12.043 -4.009 1.908 1.00 94.38 101 LEU A N 1
ATOM 772 C CA . LEU A 1 101 ? -12.050 -4.021 3.370 1.00 94.38 101 LEU A CA 1
ATOM 773 C C . LEU A 1 101 ? -13.307 -3.323 3.886 1.00 94.38 101 LEU A C 1
ATOM 775 O O . LEU A 1 101 ? -13.772 -2.351 3.294 1.00 94.38 101 LEU A O 1
ATOM 779 N N . VAL A 1 102 ? -13.826 -3.819 5.004 1.00 94.38 102 VAL A N 1
ATOM 780 C CA . VAL A 1 102 ? -15.020 -3.319 5.680 1.00 94.38 102 VAL A CA 1
ATOM 781 C C . VAL A 1 102 ? -14.670 -3.008 7.128 1.00 94.38 102 VAL A C 1
ATOM 783 O O . VAL A 1 102 ? -14.035 -3.819 7.808 1.00 94.38 102 VAL A O 1
ATOM 786 N N . LEU A 1 103 ? -15.110 -1.842 7.594 1.00 94.12 103 LEU A N 1
ATOM 787 C CA . LEU A 1 103 ? -15.072 -1.483 9.006 1.00 94.12 103 LEU A CA 1
ATOM 788 C C . LEU A 1 103 ? -16.147 -2.258 9.763 1.00 94.12 103 LEU A C 1
ATOM 790 O O . LEU A 1 103 ? -17.297 -2.324 9.333 1.00 94.12 103 LEU A O 1
ATOM 794 N N . PHE A 1 104 ? -15.782 -2.824 10.904 1.00 94.06 104 PHE A N 1
ATOM 795 C CA . PHE A 1 104 ? -16.730 -3.492 11.786 1.00 94.06 104 PHE A CA 1
ATOM 796 C C . PHE A 1 104 ? -16.432 -3.152 13.242 1.00 94.06 104 PHE A C 1
ATOM 798 O O . PHE A 1 104 ? -15.300 -2.830 13.595 1.00 94.06 104 PHE A O 1
ATOM 805 N N . TRP A 1 105 ? -17.454 -3.215 14.087 1.00 94.50 105 TRP A N 1
ATOM 806 C CA . TRP A 1 105 ? -17.298 -3.051 15.526 1.00 94.50 105 TRP A CA 1
ATOM 807 C C . TRP A 1 105 ? -17.064 -4.420 16.174 1.00 94.50 105 TRP A C 1
ATOM 809 O O . TRP A 1 105 ? -17.869 -5.330 15.992 1.00 94.50 105 TRP A O 1
ATOM 819 N N . GLU A 1 106 ? -15.961 -4.573 16.906 1.00 94.56 106 GLU A N 1
ATOM 820 C CA . GLU A 1 106 ? -15.556 -5.822 17.573 1.00 94.56 106 GLU A CA 1
ATOM 821 C C . GLU A 1 106 ? -15.951 -5.863 19.060 1.00 94.56 106 GLU A C 1
ATOM 823 O O . GLU A 1 106 ? -15.661 -6.822 19.767 1.00 94.56 106 GLU A O 1
ATOM 828 N N . GLY A 1 107 ? -16.662 -4.853 19.565 1.00 94.75 107 GLY A N 1
ATOM 829 C CA . GLY A 1 107 ? -17.087 -4.810 20.963 1.00 94.75 107 GLY A CA 1
ATOM 830 C C . GLY A 1 107 ? -15.943 -4.424 21.897 1.00 94.75 107 GLY A C 1
ATOM 831 O O . GLY A 1 107 ? -15.900 -3.285 22.349 1.00 94.75 107 GLY A O 1
ATOM 832 N N . ARG A 1 108 ? -15.014 -5.351 22.175 1.00 95.50 108 ARG A N 1
ATOM 833 C CA . ARG A 1 108 ? -13.941 -5.152 23.171 1.00 95.50 108 ARG A CA 1
ATOM 834 C C . ARG A 1 108 ? -12.775 -4.315 22.643 1.00 95.50 108 ARG A C 1
ATOM 836 O O . ARG A 1 108 ? -12.268 -3.476 23.375 1.00 95.50 108 ARG A O 1
ATOM 843 N N . LYS A 1 109 ? -12.354 -4.513 21.390 1.00 94.31 109 LYS A N 1
ATOM 844 C CA . LYS A 1 109 ? -11.223 -3.786 20.770 1.00 94.31 109 LYS A CA 1
ATOM 845 C C . LYS A 1 109 ? -11.652 -2.542 19.989 1.00 94.31 109 LYS A C 1
ATOM 847 O O . LYS A 1 109 ? -10.819 -1.872 19.386 1.00 94.31 109 LYS A O 1
ATOM 852 N N . GLY A 1 110 ? -12.948 -2.235 19.977 1.00 95.06 110 GLY A N 1
ATOM 853 C CA . GLY A 1 110 ? -13.504 -1.118 19.221 1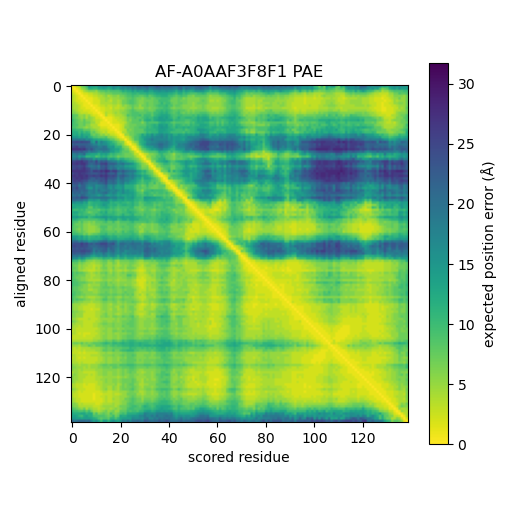.00 95.06 110 GLY A CA 1
ATOM 854 C C . GLY A 1 110 ? -13.638 -1.413 17.725 1.00 95.06 110 GLY A C 1
ATOM 855 O O . GLY A 1 110 ? -14.182 -2.447 17.339 1.00 95.06 110 GLY A O 1
ATOM 856 N N . TRP A 1 111 ? -13.201 -0.484 16.869 1.00 93.75 111 TRP A N 1
ATOM 857 C CA . TRP A 1 111 ? -13.303 -0.621 15.411 1.00 93.75 111 TRP A CA 1
ATOM 858 C C . TRP A 1 111 ? -12.186 -1.506 14.849 1.00 93.75 111 TRP A C 1
ATOM 860 O O . TRP A 1 111 ? -11.009 -1.254 15.087 1.00 93.75 111 TRP A O 1
ATOM 870 N N . GLY A 1 112 ? -12.558 -2.501 14.048 1.00 94.19 112 GLY A N 1
ATOM 871 C CA . GLY A 1 112 ? -11.648 -3.362 13.303 1.00 94.19 112 GLY A CA 1
ATOM 872 C C . GLY A 1 112 ? -11.875 -3.293 11.794 1.00 94.19 112 GLY A C 1
ATOM 873 O O . GLY A 1 112 ? -12.860 -2.733 11.305 1.00 94.19 112 GLY A O 1
ATOM 874 N N . LEU A 1 113 ? -10.961 -3.913 11.049 1.00 94.75 113 LEU A N 1
ATOM 875 C CA . LEU A 1 113 ? -11.065 -4.125 9.606 1.00 94.75 113 LEU A CA 1
ATOM 876 C C . LEU A 1 113 ? -11.185 -5.617 9.310 1.00 94.75 113 LEU A C 1
ATOM 878 O O . LEU A 1 113 ? -10.442 -6.429 9.857 1.00 94.75 113 LEU A O 1
ATOM 882 N N . ARG A 1 114 ? -12.104 -5.976 8.416 1.00 95.69 114 ARG A N 1
ATOM 883 C CA . ARG A 1 114 ? -12.245 -7.341 7.895 1.00 95.69 114 ARG A CA 1
ATOM 884 C C . ARG A 1 114 ? -12.477 -7.333 6.391 1.00 95.69 114 ARG A C 1
ATOM 886 O O . ARG A 1 114 ? -12.791 -6.301 5.807 1.00 95.69 114 ARG A O 1
ATOM 893 N N . THR A 1 115 ? -12.374 -8.500 5.772 1.00 95.62 115 THR A N 1
ATOM 894 C CA . THR A 1 115 ? -12.798 -8.731 4.389 1.00 95.62 115 THR A CA 1
ATOM 895 C C . THR A 1 115 ? -13.664 -9.981 4.323 1.00 95.62 115 THR A C 1
ATOM 897 O O . THR A 1 115 ? -13.533 -10.871 5.161 1.00 95.62 115 THR A O 1
ATOM 900 N N . ILE A 1 116 ? -14.550 -10.042 3.333 1.00 94.19 116 ILE A N 1
ATOM 901 C CA . ILE A 1 116 ? -15.313 -11.253 3.001 1.00 94.19 116 ILE A CA 1
ATOM 902 C C . ILE A 1 116 ? -14.569 -12.141 1.991 1.00 94.19 116 ILE A C 1
ATOM 904 O O . ILE A 1 116 ? -14.998 -13.257 1.713 1.00 94.19 116 ILE A O 1
ATOM 908 N N . PHE A 1 117 ? -13.454 -11.656 1.434 1.00 92.50 117 PHE A N 1
ATOM 909 C CA . PHE A 1 117 ? -12.661 -12.375 0.443 1.00 92.50 117 PHE A CA 1
ATOM 910 C C . PHE A 1 117 ? -11.504 -13.124 1.101 1.00 92.50 117 PHE A C 1
ATOM 912 O O . PHE A 1 117 ? -10.846 -12.623 2.012 1.00 92.50 117 PHE A O 1
ATOM 919 N N . LYS A 1 118 ? -11.185 -14.319 0.595 1.00 92.75 118 LYS A N 1
ATOM 920 C CA . LYS A 1 118 ? -9.970 -15.024 1.011 1.00 92.75 118 LYS A CA 1
ATOM 921 C C . LYS A 1 118 ? -8.746 -14.243 0.537 1.00 92.75 118 LYS A C 1
ATOM 923 O O . LYS A 1 118 ? -8.573 -14.048 -0.663 1.00 92.75 118 LYS A O 1
ATOM 928 N N . ILE A 1 119 ? -7.879 -13.858 1.469 1.00 93.06 119 ILE A N 1
ATOM 929 C CA . ILE A 1 119 ? -6.611 -13.188 1.163 1.00 93.06 119 ILE A CA 1
ATOM 930 C C . ILE A 1 119 ? -5.566 -14.261 0.832 1.00 93.06 119 ILE A C 1
ATOM 932 O O . ILE A 1 119 ? -5.227 -15.066 1.706 1.00 93.06 119 ILE A O 1
ATOM 936 N N . PRO A 1 120 ? -5.050 -14.333 -0.410 1.00 91.12 120 PRO A N 1
ATOM 937 C CA . PRO A 1 120 ? -3.962 -15.245 -0.724 1.00 91.12 120 PRO A CA 1
ATOM 938 C C . PRO A 1 120 ? -2.693 -14.836 0.026 1.00 91.12 120 PRO A C 1
ATOM 940 O O . PRO A 1 120 ? -2.429 -13.651 0.236 1.00 91.12 120 PRO A O 1
ATOM 943 N N . LYS A 1 121 ? -1.876 -15.826 0.397 1.00 89.44 121 LYS A N 1
ATOM 944 C CA . LYS A 1 121 ? -0.587 -15.582 1.047 1.00 89.44 121 LYS A CA 1
ATOM 945 C C . LYS A 1 121 ? 0.250 -14.611 0.205 1.00 89.44 121 LYS A C 1
ATOM 947 O O . LYS A 1 121 ? 0.309 -14.756 -1.015 1.00 89.44 121 LYS A O 1
ATOM 952 N N . ASN A 1 122 ? 0.930 -13.681 0.878 1.00 89.25 122 ASN A N 1
ATOM 953 C CA . ASN A 1 122 ? 1.869 -12.717 0.295 1.00 89.25 122 ASN A CA 1
ATOM 954 C C . ASN A 1 122 ? 1.256 -11.627 -0.607 1.00 89.25 122 ASN A C 1
ATOM 956 O O . ASN A 1 122 ? 2.005 -10.885 -1.243 1.00 89.25 122 ASN A O 1
ATOM 960 N N . VAL A 1 123 ? -0.071 -11.514 -0.692 1.00 90.94 123 VAL A N 1
ATOM 961 C CA . VAL A 1 123 ? -0.716 -10.411 -1.418 1.00 90.94 123 VAL A CA 1
ATOM 962 C C . VAL A 1 123 ? -0.702 -9.140 -0.571 1.00 90.94 123 VAL A C 1
ATOM 964 O O . VAL A 1 123 ? -0.911 -9.184 0.641 1.00 90.94 123 VAL A O 1
ATOM 967 N N . PHE A 1 124 ? -0.473 -8.004 -1.226 1.00 90.38 124 PHE A N 1
ATOM 968 C CA . PHE A 1 124 ? -0.559 -6.689 -0.604 1.00 90.38 124 PHE A CA 1
ATOM 969 C C . PHE A 1 124 ? -1.995 -6.383 -0.145 1.00 90.38 124 PHE A C 1
ATOM 971 O O . PHE A 1 124 ? -2.934 -6.419 -0.941 1.00 90.38 124 PHE A O 1
ATOM 978 N N . VAL A 1 125 ? -2.165 -6.081 1.145 1.00 92.69 125 VAL A N 1
ATOM 979 C CA . VAL A 1 125 ? -3.478 -5.771 1.741 1.00 92.69 125 VAL A CA 1
ATOM 980 C C . VAL A 1 125 ? -3.780 -4.276 1.688 1.00 92.69 125 VAL A C 1
ATOM 982 O O . VAL A 1 125 ? -4.903 -3.883 1.382 1.00 92.69 125 VAL A O 1
ATOM 985 N N . GLY A 1 126 ? -2.790 -3.438 1.977 1.00 91.75 126 GLY A N 1
ATOM 986 C CA . GLY A 1 126 ? -2.932 -1.990 2.027 1.00 91.75 126 GLY A CA 1
ATOM 987 C C . GLY A 1 126 ? -1.726 -1.342 2.695 1.00 91.75 126 GLY A C 1
ATOM 988 O O . GLY A 1 126 ? -0.914 -2.017 3.326 1.00 91.75 126 GLY A O 1
ATOM 989 N N . GLU A 1 127 ? -1.620 -0.028 2.537 1.00 92.50 127 GLU A N 1
ATOM 990 C CA . GLU A 1 127 ? -0.596 0.786 3.183 1.00 92.50 127 GLU A CA 1
ATOM 991 C C . GLU A 1 127 ? -1.110 1.285 4.537 1.00 92.50 127 GLU A C 1
ATOM 993 O O . GLU A 1 127 ? -2.270 1.690 4.663 1.00 92.50 127 GLU A O 1
ATOM 998 N N . TYR A 1 128 ? -0.241 1.271 5.547 1.00 92.31 128 TYR A N 1
ATOM 999 C CA . TYR A 1 128 ? -0.505 1.967 6.799 1.00 92.31 128 TYR A CA 1
ATOM 1000 C C . TYR A 1 128 ? -0.226 3.457 6.588 1.00 92.31 128 TYR A C 1
ATOM 1002 O O . TYR A 1 128 ? 0.925 3.893 6.598 1.00 92.31 128 TYR A O 1
ATOM 1010 N N . VAL A 1 129 ? -1.288 4.215 6.322 1.00 92.88 129 VAL A N 1
ATOM 1011 C CA . VAL A 1 129 ? -1.211 5.648 6.026 1.00 92.88 129 VAL A CA 1
ATOM 1012 C C . VAL A 1 129 ? -1.529 6.482 7.258 1.00 92.88 129 VAL A C 1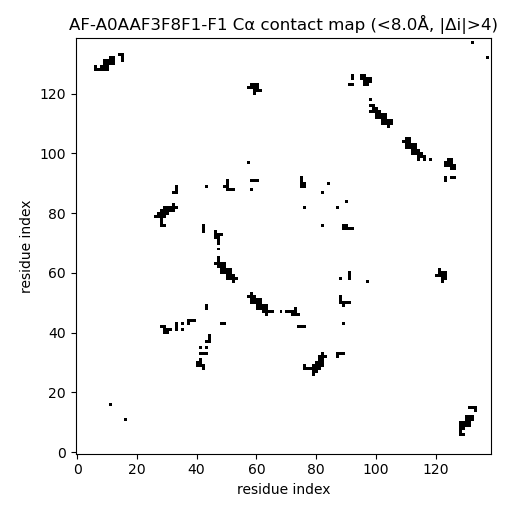
ATOM 1014 O O . VAL A 1 129 ? -2.481 6.209 7.989 1.00 92.88 129 VAL A O 1
ATOM 1017 N N . GLY A 1 130 ? -0.742 7.530 7.461 1.00 92.31 130 GLY A N 1
ATOM 1018 C CA . GLY A 1 130 ? -0.886 8.449 8.577 1.00 92.31 130 GLY A CA 1
ATOM 1019 C C . GLY A 1 130 ? -0.053 9.707 8.381 1.00 92.31 130 GLY A C 1
ATOM 1020 O O . GLY A 1 130 ? 0.325 10.073 7.263 1.00 92.31 130 GLY A O 1
ATOM 1021 N N . GLU A 1 131 ? 0.223 10.369 9.495 1.00 90.19 131 GLU A N 1
ATOM 1022 C CA . GLU A 1 131 ? 1.192 11.454 9.552 1.00 90.19 131 GLU A CA 1
ATOM 1023 C C . GLU A 1 131 ? 2.550 10.867 9.947 1.00 90.19 131 GLU A C 1
ATOM 1025 O O . GLU A 1 131 ? 2.703 10.265 11.008 1.00 90.19 131 GLU A O 1
ATOM 1030 N N . ALA A 1 132 ? 3.527 10.983 9.051 1.00 85.75 132 ALA A N 1
ATOM 1031 C CA . ALA A 1 132 ? 4.885 10.515 9.265 1.00 85.75 132 ALA A CA 1
ATOM 1032 C C . ALA A 1 132 ? 5.701 11.632 9.924 1.00 85.75 132 ALA A C 1
ATOM 1034 O O . ALA A 1 132 ? 6.040 12.637 9.288 1.00 85.75 132 ALA A O 1
ATOM 1035 N N . LEU A 1 133 ? 6.000 11.429 11.203 1.00 82.94 133 LEU A N 1
ATOM 1036 C CA . LEU A 1 133 ? 6.730 12.353 12.063 1.00 82.94 133 LEU A CA 1
ATOM 1037 C C . LEU A 1 133 ? 8.179 11.885 12.242 1.00 82.94 133 LEU A C 1
ATOM 1039 O O . LEU A 1 133 ? 8.477 10.695 12.106 1.00 82.94 133 LEU A O 1
ATOM 1043 N N . ARG A 1 134 ? 9.101 12.805 12.552 1.00 79.69 134 ARG A N 1
ATOM 1044 C CA . ARG A 1 134 ? 10.431 12.397 13.026 1.00 79.69 134 ARG A CA 1
ATOM 1045 C C . ARG A 1 134 ? 10.314 11.905 14.466 1.00 79.69 134 ARG A C 1
ATOM 1047 O O . ARG A 1 134 ? 9.428 12.329 15.196 1.00 79.69 134 ARG A O 1
ATOM 1054 N N . SER A 1 135 ? 11.256 11.072 14.905 1.00 78.94 135 SER A N 1
ATOM 1055 C CA . SER A 1 135 ? 11.275 10.551 16.283 1.00 78.94 135 SER A CA 1
ATOM 1056 C C . SER A 1 135 ? 11.292 11.640 17.360 1.00 78.94 135 SER A C 1
ATOM 1058 O O . SER A 1 135 ? 10.809 11.420 18.459 1.00 78.94 135 SER A O 1
ATOM 1060 N N . ARG A 1 136 ? 11.839 12.822 17.057 1.00 78.19 136 ARG A N 1
ATOM 1061 C CA . ARG A 1 136 ? 11.835 13.972 17.978 1.00 78.19 136 ARG A CA 1
ATOM 1062 C C . ARG A 1 136 ? 10.478 14.676 18.064 1.00 78.19 136 ARG A C 1
ATOM 1064 O O . ARG A 1 136 ? 10.259 15.421 19.009 1.00 78.19 136 ARG A O 1
ATOM 1071 N N . ASP A 1 137 ? 9.602 14.431 17.093 1.00 73.12 137 ASP A N 1
ATOM 1072 C CA . ASP A 1 137 ? 8.278 15.045 16.979 1.00 73.12 137 ASP A CA 1
ATOM 1073 C C . ASP A 1 137 ? 7.166 14.091 17.468 1.00 73.12 137 ASP A C 1
ATOM 1075 O O . ASP A 1 137 ? 6.021 14.510 17.623 1.00 73.12 137 ASP A O 1
ATOM 1079 N N . SER A 1 138 ? 7.478 12.807 17.700 1.00 67.12 138 SER A N 1
ATOM 1080 C CA . SER A 1 138 ? 6.573 11.851 18.347 1.00 67.12 138 SER A CA 1
ATOM 1081 C C . SER A 1 138 ? 6.656 12.030 19.863 1.00 67.12 138 SER A C 1
ATOM 1083 O O . SER A 1 138 ? 7.524 11.437 20.503 1.00 67.12 138 SER A O 1
ATOM 1085 N N . MET A 1 139 ? 5.806 12.904 20.402 1.00 54.06 139 MET A N 1
ATOM 1086 C CA . MET A 1 139 ? 5.608 13.071 21.847 1.00 54.06 139 ME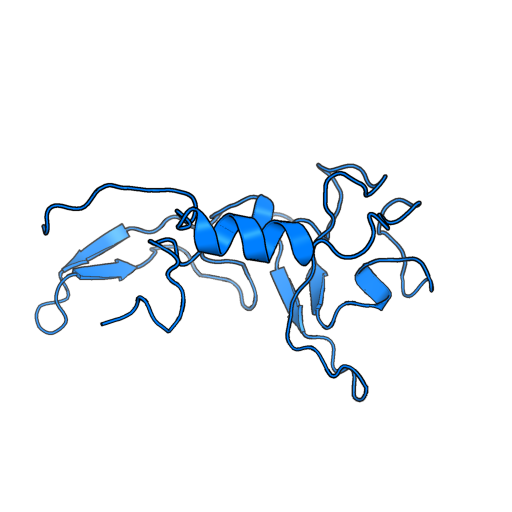T A CA 1
ATOM 1087 C C . MET A 1 139 ? 4.910 11.863 22.467 1.00 54.06 139 MET A C 1
ATOM 1089 O O . MET A 1 139 ? 3.929 11.378 21.856 1.00 54.06 139 MET A O 1
#

Foldseek 3Di:
DDDDDDDQAAAEDPVRVVVVVVVPDPLLAAPDQLPDPQDPSHLVVLAQWFWDDDPPDAIFIGGDPDVPRPDPDQDAGDPSHPHDPVPNRRCQPVVFAPFDWDWDQPPPVGIDIDGPDDDDPRHDHGDPYDYDDDPVRPD

pLDDT: mean 77.94, std 14.06, range [50.12, 95.69]

Organism: NCBI:txid2138241

Sequence (139 aa):
MPRFKYITKNRHSEDAVKTLKNIRPNDLGCNKACECKGAINCCASHHVAQSYKSGTKPKAIRKLNSANSSCDVVVECGEHCKCDPITCRQRVLQEGRQIPLVLFWEGRKGWGLRTIFKIPKNVFVGEYVGEALRSRDSM

Solvent-accessible surface area (backbone atoms only — not comparable to full-atom values): 9183 Å² total; per-residue (Å²): 130,85,93,74,84,90,70,93,60,67,46,62,42,74,68,50,48,59,55,54,67,74,58,62,68,74,87,76,38,28,84,54,66,75,77,57,90,67,42,91,72,33,64,66,59,76,31,42,37,47,50,47,69,63,85,93,49,73,57,22,51,43,75,50,92,55,96,82,61,94,53,97,58,80,72,64,66,56,89,63,25,66,31,55,80,86,77,31,58,52,52,53,75,85,73,51,61,79,57,73,72,43,82,44,78,64,75,84,80,39,76,45,79,47,59,93,66,89,79,62,86,52,44,68,63,66,81,94,59,48,78,47,68,52,81,91,69,62,126

InterPro domains:
  IPR046341 SET domain superfamily [G3DSA:2.170.270.10] (1-139)
  IPR046341 SET domain superfamily [SSF82199] (2-134)
  IPR051357 Histone-lysine N-methyltransferase SUVAR3-9 [PTHR45660] (2-136)

Secondary structure (DSSP, 8-state):
-------SS-EE-HHHHHHHHHT-------SS-S--SS-TTSHHHH-SEEEE--TTSPPEEEEP--TT----------TT--S-TTT-TT--GGG---S--EEEE-SSS-EEEE-SS---TTB------SEE--TTT--